Protein AF-A0A413ZHR8-F1 (afdb_monomer)

Sequence (55 aa):
KDRIFTNITPQVFTLTRFFPEIEVQDFPIRGKAVYLRVKRRRWEDPETGQYLRLL

Solvent-accessible surface area (backbone atoms only — not comparable to f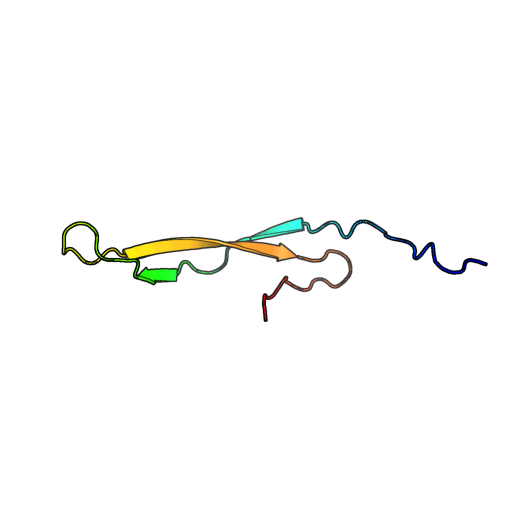ull-atom values): 3800 Å² total; per-residue (Å²): 140,72,98,72,81,68,85,78,71,82,85,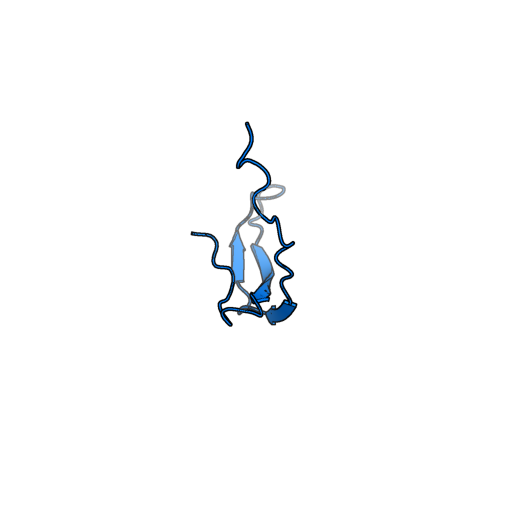70,64,43,85,77,53,68,50,78,71,44,79,42,80,54,79,54,63,92,86,36,87,36,76,44,79,47,75,43,79,39,43,29,36,78,90,78,71,44,66,76,69,89,127

pLDDT: mean 80.24, std 15.38, range [42.88, 96.12]

Radius of gyration: 18.93 Å; Cα contacts (8 Å, |Δi|>4): 71; chains: 1; bounding box: 55×15×41 Å

Foldseek 3Di:
DDPPPDPPDPQDWDFDAKDPWDWDWDDADPNHTDIDTDIGTWTARPVPRDTDDDD

Organism: Bacteroides stercoris (NCBI:txid46506)

Structure (mmCIF, N/CA/C/O backbone):
data_AF-A0A413ZHR8-F1
#
_entry.id   AF-A0A413ZHR8-F1
#
loop_
_atom_site.group_PDB
_atom_site.id
_atom_site.type_symbol
_atom_site.label_atom_id
_atom_site.label_alt_id
_atom_site.label_comp_id
_atom_site.label_asym_id
_atom_site.label_entity_id
_atom_site.label_seq_id
_atom_site.pdbx_PDB_ins_code
_atom_site.Cartn_x
_atom_site.Cartn_y
_atom_site.Cartn_z
_atom_site.occupancy
_atom_site.B_iso_or_equiv
_atom_site.auth_seq_id
_atom_site.auth_comp_id
_atom_site.auth_asym_id
_atom_site.auth_atom_id
_atom_site.pdbx_PDB_model_num
ATOM 1 N N . LYS A 1 1 ? 44.306 6.656 -10.713 1.00 47.25 1 LYS A N 1
ATOM 2 C CA . LYS A 1 1 ? 43.671 7.968 -10.494 1.00 47.25 1 LYS A CA 1
ATOM 3 C C . LYS A 1 1 ? 42.889 8.340 -11.747 1.00 47.25 1 LYS A C 1
ATOM 5 O O . LYS A 1 1 ? 43.527 8.671 -12.728 1.00 47.25 1 LYS A O 1
ATOM 10 N N . ASP A 1 2 ? 41.585 8.158 -11.895 1.00 42.88 2 ASP A N 1
ATOM 11 C CA . ASP A 1 2 ? 40.543 7.686 -10.989 1.00 42.88 2 ASP A CA 1
ATOM 12 C C . ASP A 1 2 ? 39.464 7.020 -11.861 1.00 42.88 2 ASP A C 1
ATOM 14 O O . ASP A 1 2 ? 38.735 7.692 -12.583 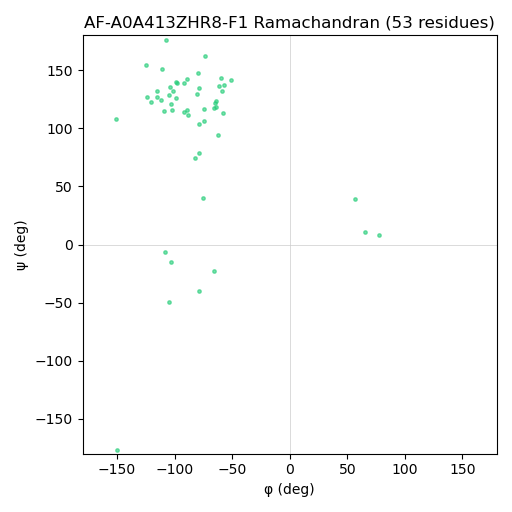1.00 42.88 2 ASP A O 1
ATOM 18 N N . ARG A 1 3 ? 39.363 5.682 -11.819 1.00 44.06 3 ARG A N 1
ATOM 19 C CA . ARG A 1 3 ? 38.254 4.906 -12.417 1.00 44.06 3 ARG A CA 1
ATOM 20 C C . ARG A 1 3 ? 36.981 5.024 -11.551 1.00 44.06 3 ARG A C 1
ATOM 22 O O . ARG A 1 3 ? 36.327 4.025 -11.284 1.00 44.06 3 ARG A O 1
ATOM 29 N N . ILE A 1 4 ? 36.692 6.216 -11.023 1.00 51.81 4 ILE A N 1
ATOM 30 C CA . ILE A 1 4 ? 35.639 6.436 -10.008 1.00 51.81 4 ILE A CA 1
ATOM 31 C C . ILE A 1 4 ? 34.431 7.184 -10.590 1.00 51.81 4 ILE A C 1
ATOM 33 O O . ILE A 1 4 ? 33.378 7.245 -9.966 1.00 51.81 4 ILE A O 1
ATOM 37 N N . PHE A 1 5 ? 34.502 7.656 -11.833 1.00 51.09 5 PHE A N 1
ATOM 38 C CA . PHE A 1 5 ? 33.302 8.082 -12.551 1.00 51.09 5 PHE A CA 1
ATOM 39 C C . PHE A 1 5 ? 32.619 6.850 -13.146 1.00 51.09 5 PHE A 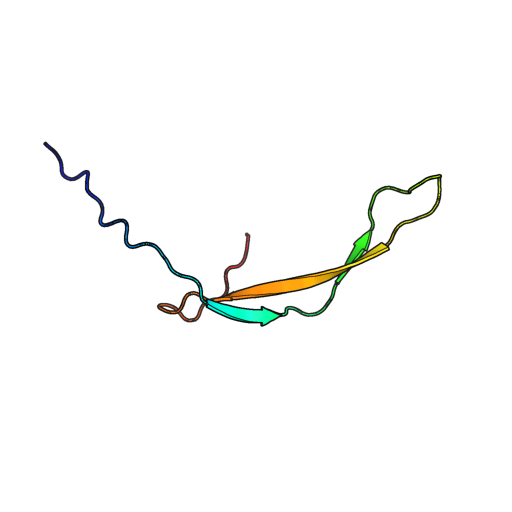C 1
ATOM 41 O O . PHE A 1 5 ? 32.732 6.552 -14.332 1.00 51.09 5 PHE A O 1
ATOM 48 N N . THR A 1 6 ? 31.961 6.075 -12.283 1.00 50.47 6 THR A N 1
ATOM 49 C CA . THR A 1 6 ? 30.926 5.150 -12.748 1.00 50.47 6 THR A CA 1
ATOM 50 C C . THR A 1 6 ? 29.863 5.983 -13.460 1.00 50.47 6 THR A C 1
ATOM 52 O O . THR A 1 6 ? 29.478 7.047 -12.977 1.00 50.47 6 THR A O 1
ATOM 55 N N . ASN A 1 7 ? 29.451 5.550 -14.650 1.00 51.62 7 ASN A N 1
ATOM 56 C CA . ASN A 1 7 ? 28.351 6.163 -15.382 1.00 51.62 7 ASN A CA 1
ATOM 57 C C . ASN A 1 7 ? 27.083 6.015 -14.537 1.00 51.62 7 ASN A C 1
ATOM 59 O O . ASN A 1 7 ? 26.431 4.976 -14.583 1.00 51.62 7 ASN A O 1
ATOM 63 N N . ILE A 1 8 ? 26.753 7.026 -13.734 1.00 61.22 8 ILE A N 1
ATOM 64 C CA . ILE A 1 8 ? 25.465 7.087 -13.048 1.00 61.22 8 ILE A CA 1
ATOM 65 C C . ILE A 1 8 ? 24.459 7.566 -14.090 1.00 61.22 8 ILE A C 1
ATOM 67 O O . ILE A 1 8 ? 24.117 8.746 -14.160 1.00 61.22 8 ILE A O 1
ATOM 71 N N . THR A 1 9 ? 24.027 6.662 -14.964 1.00 64.12 9 THR A N 1
ATOM 72 C CA . THR A 1 9 ? 22.803 6.885 -15.723 1.00 64.12 9 THR A CA 1
ATOM 73 C C . THR A 1 9 ? 21.651 6.923 -14.720 1.00 64.12 9 THR A C 1
ATOM 75 O O . THR A 1 9 ? 21.505 5.986 -13.930 1.00 64.12 9 THR A O 1
ATOM 78 N N . PRO A 1 10 ? 20.848 8.002 -14.679 1.00 69.12 10 PRO A N 1
ATOM 79 C CA . PRO A 1 10 ? 19.684 8.031 -13.811 1.00 69.12 10 PRO A CA 1
ATOM 80 C C . PRO A 1 10 ? 18.717 6.942 -14.277 1.00 69.12 10 PRO A C 1
ATOM 82 O O . PRO A 1 10 ? 18.242 6.977 -15.410 1.00 69.12 10 PRO A O 1
ATOM 85 N N . GLN A 1 11 ? 18.438 5.968 -13.412 1.00 71.25 11 GLN A N 1
ATOM 86 C CA . GLN A 1 11 ? 17.459 4.934 -13.717 1.00 71.25 11 GLN A CA 1
ATOM 87 C C . GLN A 1 11 ? 16.058 5.543 -13.604 1.00 71.25 11 GLN A C 1
ATOM 89 O O . GLN A 1 11 ? 15.584 5.873 -12.514 1.00 71.25 11 GLN A O 1
ATOM 94 N N . VAL A 1 12 ? 15.422 5.768 -14.753 1.00 75.75 12 VAL A N 1
ATOM 95 C CA . VAL A 1 12 ? 14.093 6.379 -14.844 1.00 75.75 12 VAL A CA 1
ATOM 96 C C . VAL A 1 12 ? 13.045 5.273 -14.833 1.00 75.75 12 VAL A C 1
ATOM 98 O O . VAL A 1 12 ? 12.945 4.499 -15.778 1.00 75.75 12 VAL A O 1
ATOM 101 N N . PHE A 1 13 ? 12.234 5.215 -13.780 1.00 79.69 13 PHE A N 1
ATOM 102 C CA . PHE A 1 13 ? 11.132 4.258 -13.681 1.00 79.69 13 PHE A CA 1
ATOM 103 C C . PHE A 1 13 ? 9.839 4.853 -14.229 1.00 79.69 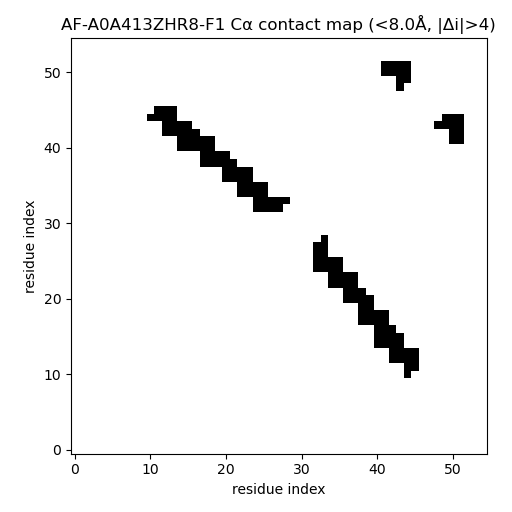13 PHE A C 1
ATOM 105 O O . PHE A 1 13 ? 9.499 6.005 -13.951 1.00 79.69 13 PHE A O 1
ATOM 112 N N . THR A 1 14 ? 9.076 4.042 -14.959 1.00 78.38 14 THR A N 1
ATOM 113 C CA . THR A 1 14 ? 7.797 4.475 -15.530 1.00 78.38 14 THR A CA 1
ATOM 114 C C . THR A 1 14 ? 6.632 4.029 -14.651 1.00 78.38 14 THR A C 1
ATOM 116 O O . THR A 1 14 ? 6.598 2.911 -14.130 1.00 78.38 14 THR A O 1
ATOM 119 N N . LEU A 1 15 ? 5.648 4.916 -14.486 1.00 80.38 15 LEU A N 1
ATOM 120 C CA . LEU A 1 15 ? 4.408 4.621 -13.777 1.00 80.38 15 LEU A CA 1
ATOM 121 C C . LEU A 1 15 ? 3.473 3.819 -14.686 1.00 80.38 15 LEU A C 1
ATOM 123 O O . LEU A 1 15 ? 2.829 4.394 -15.561 1.00 80.38 15 LEU A O 1
ATOM 127 N N . THR A 1 16 ? 3.349 2.512 -14.463 1.00 78.62 16 THR A N 1
ATOM 128 C CA . THR A 1 16 ? 2.572 1.664 -15.380 1.00 78.62 16 THR A CA 1
ATOM 129 C C . THR A 1 16 ? 1.209 1.262 -14.825 1.00 78.62 16 THR A C 1
ATOM 131 O O . THR A 1 16 ? 0.203 1.419 -15.518 1.00 78.62 16 THR A O 1
ATOM 134 N N . ARG A 1 17 ? 1.113 0.754 -13.583 1.00 84.44 17 ARG A N 1
ATOM 135 C CA . ARG A 1 17 ? -0.148 0.194 -13.030 1.00 84.44 17 ARG A CA 1
ATOM 136 C C . ARG A 1 17 ? -0.272 0.336 -11.504 1.00 84.44 17 ARG A C 1
ATOM 138 O O . ARG A 1 17 ? 0.569 0.936 -10.840 1.00 84.44 17 ARG A O 1
ATOM 145 N N . PHE A 1 18 ? -1.348 -0.209 -10.936 1.00 89.00 18 PHE A N 1
ATOM 146 C CA . PHE A 1 18 ? -1.534 -0.368 -9.490 1.00 89.00 18 PHE A CA 1
ATOM 147 C C . PHE A 1 18 ? -1.482 -1.846 -9.091 1.00 89.00 18 PHE A C 1
ATOM 149 O O . PHE A 1 18 ? -1.855 -2.722 -9.872 1.00 89.00 18 PHE A O 1
ATOM 156 N N . PHE A 1 19 ? -1.054 -2.125 -7.862 1.00 88.75 19 PHE A N 1
ATOM 157 C CA . PHE A 1 19 ? -1.300 -3.417 -7.223 1.00 88.75 19 PHE A CA 1
ATOM 158 C C . PHE A 1 19 ? -2.766 -3.540 -6.786 1.00 88.75 19 PHE A C 1
ATOM 160 O O . PH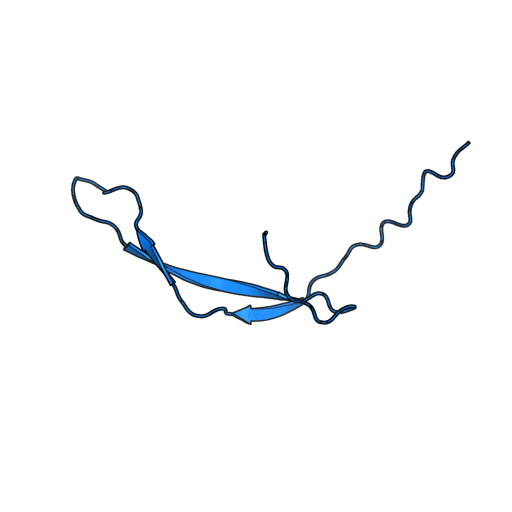E A 1 19 ? -3.443 -2.516 -6.639 1.00 88.75 19 PHE A O 1
ATOM 167 N N . PRO A 1 20 ? -3.243 -4.774 -6.531 1.00 92.94 20 PRO A N 1
ATOM 168 C CA . PRO A 1 20 ? -4.476 -4.975 -5.788 1.00 92.94 20 PRO A CA 1
ATOM 169 C C . PRO A 1 20 ? -4.448 -4.182 -4.480 1.00 92.94 20 PRO A C 1
ATOM 171 O O . PRO A 1 20 ? -3.395 -4.047 -3.841 1.00 92.94 20 PRO A O 1
ATOM 174 N N . GLU A 1 21 ? -5.606 -3.631 -4.134 1.00 95.19 21 GLU A N 1
ATOM 175 C CA . GLU A 1 21 ? -5.814 -2.959 -2.860 1.00 95.19 21 GLU A CA 1
ATOM 176 C C . GLU A 1 21 ? -5.561 -3.938 -1.714 1.00 95.19 21 GLU A C 1
ATOM 178 O O . GLU A 1 21 ? -5.861 -5.128 -1.821 1.00 95.19 21 GLU A O 1
ATOM 183 N N . ILE A 1 22 ? -4.971 -3.430 -0.638 1.00 95.00 22 ILE A N 1
ATOM 184 C CA . ILE A 1 22 ? -4.741 -4.190 0.586 1.00 95.00 22 ILE A CA 1
ATOM 185 C C . ILE A 1 22 ? -5.352 -3.452 1.765 1.00 95.00 22 ILE A C 1
ATOM 187 O O . ILE A 1 22 ? -5.474 -2.227 1.736 1.00 95.00 22 ILE A O 1
ATOM 191 N N . GLU A 1 23 ? -5.689 -4.197 2.804 1.00 96.12 23 GLU A N 1
ATOM 192 C CA . GLU A 1 23 ? -6.074 -3.643 4.093 1.00 96.12 23 GLU A C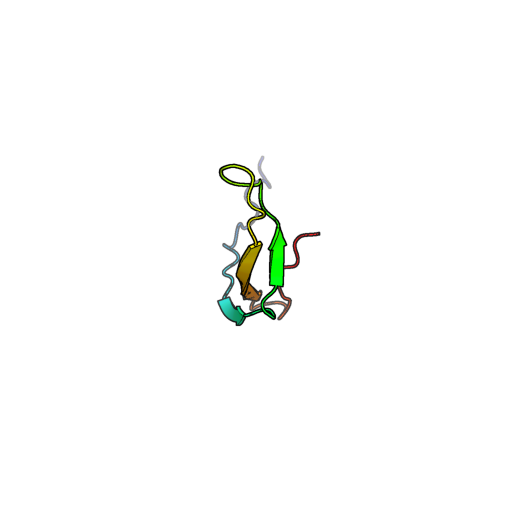A 1
ATOM 193 C C . GLU A 1 23 ? -4.887 -3.741 5.053 1.00 96.12 23 GLU A C 1
ATOM 195 O O . GLU A 1 23 ? -4.225 -4.777 5.132 1.00 96.12 23 GLU A O 1
ATOM 200 N N . VAL A 1 24 ? -4.591 -2.645 5.744 1.00 94.25 24 VAL A N 1
ATOM 201 C CA . VAL A 1 24 ? -3.533 -2.557 6.750 1.00 94.25 24 VAL A CA 1
ATOM 202 C C . VAL A 1 24 ? -4.161 -2.088 8.049 1.00 94.25 24 VAL A C 1
ATOM 204 O O . VAL A 1 24 ? -4.842 -1.065 8.073 1.00 94.25 24 VAL A O 1
ATOM 207 N N . GLN A 1 25 ? -3.928 -2.826 9.127 1.00 94.00 25 GLN A N 1
ATOM 208 C CA . GLN A 1 25 ? -4.318 -2.383 10.456 1.00 94.00 25 GLN A CA 1
ATOM 209 C C . GLN A 1 25 ? -3.273 -1.402 10.996 1.00 94.00 25 GLN A C 1
ATOM 211 O O . GLN A 1 25 ? -2.079 -1.697 10.977 1.00 94.00 25 GLN A O 1
ATOM 216 N N . ASP A 1 26 ? -3.732 -0.254 11.483 1.00 90.31 26 ASP A N 1
ATOM 217 C CA . ASP A 1 26 ? -2.896 0.762 12.126 1.00 90.31 26 ASP A CA 1
ATOM 218 C C . ASP A 1 26 ? -3.152 0.792 13.644 1.00 90.31 26 ASP A C 1
ATOM 220 O O . ASP A 1 26 ? -4.018 0.081 14.173 1.00 90.31 26 ASP A O 1
ATOM 224 N N . PHE A 1 27 ? -2.398 1.619 14.364 1.00 90.56 27 PHE A N 1
ATOM 225 C CA . PHE A 1 27 ? -2.583 1.827 15.788 1.00 90.56 27 PHE A CA 1
ATOM 226 C C . PHE A 1 27 ? -4.013 2.292 16.092 1.00 90.56 27 PHE A C 1
ATOM 228 O O . PHE A 1 27 ? -4.564 3.157 15.403 1.00 90.56 27 PHE A O 1
ATOM 235 N N . PRO A 1 28 ? -4.637 1.743 17.146 1.00 91.31 28 PRO A N 1
ATOM 236 C CA . PRO A 1 28 ? -6.000 2.095 17.487 1.00 91.31 28 PRO A CA 1
ATOM 237 C C . PRO A 1 28 ? -6.091 3.566 17.905 1.00 91.31 28 PRO A C 1
ATOM 239 O O . PRO A 1 28 ? -5.477 3.997 18.882 1.00 91.31 28 PRO A O 1
ATOM 242 N N . ILE A 1 29 ? -6.917 4.344 17.207 1.00 86.38 29 ILE A N 1
ATOM 243 C CA . ILE A 1 29 ? -7.160 5.746 17.549 1.00 86.38 29 ILE A CA 1
ATOM 244 C C . ILE A 1 29 ? -8.326 5.790 18.534 1.00 86.38 29 ILE A C 1
ATOM 246 O O . ILE A 1 29 ? -9.457 5.427 18.206 1.00 86.38 29 ILE A O 1
ATOM 250 N N . ARG A 1 30 ? -8.047 6.243 19.764 1.00 90.12 30 ARG A N 1
ATOM 251 C CA . ARG A 1 30 ? -9.035 6.357 20.857 1.00 90.12 30 ARG A CA 1
ATOM 252 C C . ARG A 1 30 ? -9.733 5.024 21.180 1.00 90.12 30 ARG A C 1
ATOM 254 O O . ARG A 1 30 ? -10.937 4.995 21.421 1.00 90.12 30 ARG A O 1
ATOM 261 N N . GLY A 1 31 ? -8.980 3.921 21.157 1.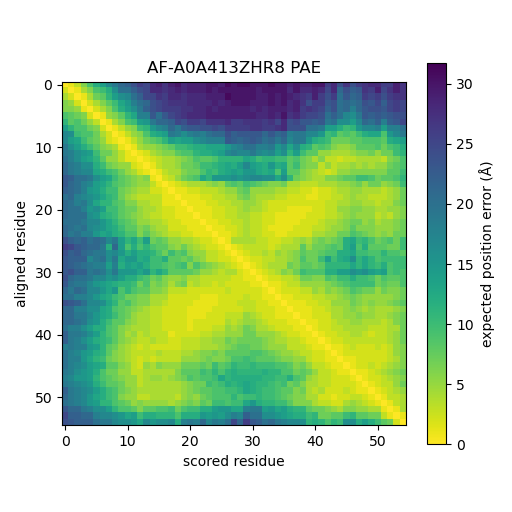00 89.62 31 GLY A N 1
ATOM 262 C CA . GLY A 1 31 ? -9.481 2.584 21.503 1.00 89.62 31 GLY A CA 1
ATOM 263 C C . GLY A 1 31 ? -10.322 1.904 20.417 1.00 89.62 31 GLY A C 1
ATOM 264 O O . GLY A 1 31 ? -10.898 0.851 20.671 1.00 89.62 31 GLY A O 1
ATOM 265 N N . LYS A 1 32 ? -10.399 2.477 19.210 1.00 91.12 32 LYS A N 1
ATOM 266 C CA . LYS A 1 32 ? -11.058 1.856 18.055 1.00 91.12 32 LYS A CA 1
ATOM 267 C C . LYS A 1 32 ? -10.011 1.318 17.090 1.00 91.12 32 LYS A C 1
ATOM 269 O O . LYS A 1 32 ? -9.037 2.012 16.807 1.00 91.12 32 LYS A O 1
ATOM 274 N N . ALA A 1 33 ? -10.223 0.103 16.585 1.00 92.38 33 ALA A N 1
ATOM 275 C CA . ALA A 1 33 ? -9.386 -0.462 15.532 1.00 92.38 33 ALA A CA 1
ATOM 276 C C . ALA A 1 33 ? -9.469 0.412 14.272 1.00 92.38 33 ALA A C 1
ATOM 278 O O . ALA A 1 33 ? -10.555 0.853 13.890 1.00 92.38 33 ALA A O 1
ATOM 279 N N . VAL A 1 34 ? -8.319 0.668 13.651 1.00 94.56 34 VAL A N 1
ATOM 280 C CA . VAL A 1 34 ? -8.209 1.473 12.434 1.00 94.56 34 VAL A CA 1
ATOM 281 C C . VAL A 1 34 ? -7.709 0.579 11.315 1.00 94.56 34 VAL A C 1
ATOM 283 O O . VAL A 1 34 ? -6.683 -0.083 11.457 1.00 94.56 34 VAL A O 1
ATOM 286 N N . TYR A 1 35 ? -8.444 0.584 10.207 1.00 95.06 35 TYR A N 1
ATOM 287 C CA . TYR A 1 35 ? -8.122 -0.174 9.006 1.00 95.06 35 TYR A CA 1
ATOM 288 C C . TYR A 1 35 ? -7.948 0.796 7.843 1.00 95.06 35 TYR A C 1
ATOM 290 O O . TYR A 1 35 ? -8.843 1.583 7.527 1.00 95.06 35 TYR A O 1
ATOM 298 N N . LEU A 1 36 ? -6.779 0.751 7.217 1.00 94.19 36 LEU A N 1
ATOM 299 C CA . LEU A 1 36 ? -6.416 1.559 6.065 1.00 94.19 36 LEU A CA 1
ATOM 300 C C . LEU A 1 36 ? -6.494 0.695 4.812 1.00 94.19 36 LEU A C 1
ATOM 302 O O . LEU A 1 36 ? -5.780 -0.299 4.687 1.00 94.19 36 LEU A O 1
ATOM 306 N N . ARG A 1 37 ? -7.324 1.099 3.849 1.00 95.69 37 ARG A N 1
ATOM 307 C CA . ARG A 1 37 ? -7.337 0.496 2.514 1.00 95.69 37 ARG A CA 1
ATOM 308 C C . ARG A 1 37 ? -6.339 1.228 1.626 1.00 95.69 37 ARG A C 1
ATOM 310 O O . ARG A 1 37 ? -6.510 2.405 1.317 1.00 95.69 37 ARG A O 1
ATOM 317 N N . VAL A 1 38 ? -5.260 0.545 1.256 1.00 94.56 38 VAL A N 1
ATOM 318 C CA . VAL A 1 38 ? -4.109 1.144 0.574 1.00 94.56 38 VAL A CA 1
ATOM 319 C C . VAL A 1 38 ? -4.017 0.636 -0.859 1.00 94.56 38 VAL A C 1
ATOM 321 O O . VAL A 1 38 ? -3.887 -0.564 -1.117 1.00 94.56 38 VAL A O 1
ATOM 324 N N . LYS A 1 39 ? -3.994 1.574 -1.812 1.00 93.56 39 LYS A N 1
ATOM 325 C CA . LYS A 1 39 ? -3.738 1.300 -3.229 1.00 93.56 39 LYS A CA 1
ATOM 326 C C . LYS A 1 39 ? -2.302 1.682 -3.588 1.00 93.56 39 LYS A C 1
ATOM 328 O O . LYS A 1 39 ? -1.930 2.851 -3.550 1.00 93.56 39 LYS A O 1
ATOM 333 N N . ARG A 1 40 ? -1.487 0.695 -3.961 1.00 91.12 40 ARG A N 1
ATOM 334 C CA . ARG A 1 40 ? -0.042 0.872 -4.203 1.00 91.12 40 ARG A CA 1
ATOM 335 C C . ARG A 1 40 ? 0.258 1.011 -5.694 1.00 91.12 40 ARG A C 1
ATOM 337 O O . ARG A 1 40 ? -0.323 0.289 -6.506 1.00 91.12 40 ARG A O 1
ATOM 344 N N . ARG A 1 41 ? 1.172 1.909 -6.064 1.00 89.12 41 ARG A N 1
ATOM 345 C CA .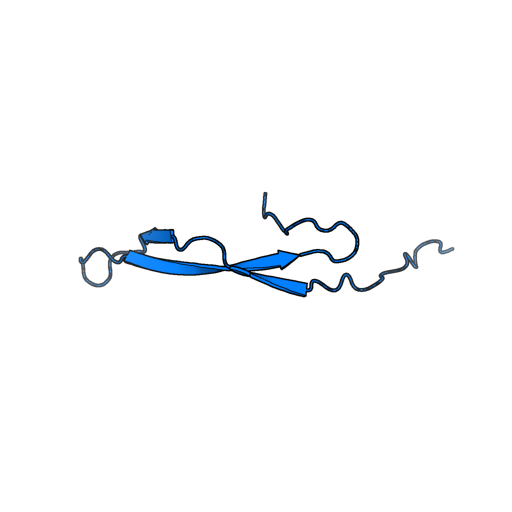 ARG A 1 41 ? 1.652 2.066 -7.449 1.00 89.12 41 ARG A CA 1
ATOM 346 C C . ARG A 1 41 ? 2.695 1.003 -7.799 1.00 89.12 41 ARG A C 1
ATOM 348 O O . ARG A 1 41 ? 3.454 0.577 -6.934 1.00 89.12 41 ARG A O 1
ATOM 355 N N . ARG A 1 42 ? 2.711 0.585 -9.067 1.00 87.62 42 ARG A N 1
ATOM 356 C CA . ARG A 1 42 ? 3.764 -0.235 -9.675 1.00 87.62 42 ARG A CA 1
ATOM 357 C C . ARG A 1 42 ? 4.708 0.678 -10.440 1.00 87.62 42 ARG A C 1
ATOM 359 O O . ARG A 1 42 ? 4.254 1.441 -11.294 1.00 87.62 42 ARG A O 1
ATOM 366 N N . TRP A 1 43 ? 5.985 0.560 -10.115 1.00 86.62 43 TRP A N 1
ATOM 367 C CA . TRP A 1 43 ? 7.078 1.181 -10.844 1.00 86.62 43 TRP A CA 1
ATOM 368 C C . TRP A 1 43 ? 7.771 0.094 -11.646 1.00 86.62 43 TRP A C 1
ATOM 370 O O . TRP A 1 43 ? 8.083 -0.967 -11.099 1.00 86.62 43 TRP A O 1
ATOM 380 N N . GLU A 1 44 ? 7.938 0.346 -12.935 1.00 86.19 44 GLU A N 1
ATOM 381 C CA . GLU A 1 44 ? 8.543 -0.581 -13.880 1.00 86.19 44 GLU A CA 1
ATOM 382 C C . GLU A 1 44 ? 9.840 0.015 -14.400 1.00 86.19 44 GLU A C 1
ATOM 384 O O . GLU A 1 44 ? 9.891 1.195 -14.766 1.00 86.19 44 GLU A O 1
ATOM 389 N N . ASP A 1 45 ? 10.883 -0.803 -14.382 1.00 85.25 45 ASP A N 1
ATOM 390 C CA . ASP A 1 45 ? 12.131 -0.500 -15.055 1.00 85.25 45 ASP A CA 1
ATOM 391 C C . ASP A 1 45 ? 11.926 -0.692 -16.566 1.00 85.25 45 ASP A C 1
ATOM 393 O O . ASP A 1 45 ? 11.639 -1.814 -16.992 1.00 85.25 45 ASP A O 1
ATOM 397 N N . PRO A 1 46 ? 12.041 0.364 -17.386 1.00 78.56 46 PRO A N 1
ATOM 398 C CA . PRO A 1 46 ? 11.828 0.256 -18.823 1.00 78.56 46 PRO A CA 1
ATOM 399 C C . PRO A 1 46 ? 12.879 -0.613 -19.527 1.00 78.56 46 PRO A C 1
ATOM 401 O O . PRO A 1 46 ? 12.591 -1.129 -20.605 1.00 78.56 46 PRO A O 1
ATOM 404 N N . GLU A 1 47 ? 14.074 -0.789 -18.954 1.00 83.25 47 GLU A N 1
ATOM 405 C CA . GLU A 1 47 ? 15.140 -1.581 -19.580 1.00 83.25 47 GLU A CA 1
ATOM 406 C C . GLU A 1 47 ? 14.911 -3.082 -19.400 1.00 83.25 47 GLU A C 1
ATOM 408 O O . GLU A 1 47 ? 15.129 -3.874 -20.316 1.00 83.25 47 GLU A O 1
ATOM 413 N N . THR A 1 48 ? 14.450 -3.481 -18.214 1.00 84.69 48 THR A N 1
ATOM 414 C CA . THR A 1 48 ? 14.283 -4.894 -17.851 1.00 84.69 48 THR A CA 1
ATOM 415 C C . THR A 1 48 ? 12.829 -5.365 -17.900 1.00 84.69 48 THR A C 1
ATOM 417 O O . THR A 1 48 ? 12.574 -6.570 -17.862 1.00 84.69 48 THR A O 1
ATOM 420 N N . GLY A 1 49 ? 11.863 -4.441 -17.958 1.00 81.69 49 GLY A N 1
ATOM 421 C CA . GLY A 1 49 ? 10.429 -4.725 -17.832 1.00 81.69 49 GLY A CA 1
ATOM 422 C C . GLY A 1 49 ? 10.035 -5.252 -16.449 1.00 81.69 49 GLY A C 1
ATOM 423 O O . GLY A 1 49 ? 8.930 -5.766 -16.259 1.00 81.69 49 GLY A O 1
ATOM 424 N N . GLN A 1 50 ? 10.942 -5.188 -15.469 1.00 84.31 50 GLN A N 1
ATOM 425 C CA . GLN A 1 50 ? 10.702 -5.721 -14.136 1.00 84.31 50 GLN A CA 1
ATOM 426 C C . GLN A 1 50 ? 10.060 -4.674 -13.233 1.00 84.31 50 GLN A C 1
ATOM 428 O O . GLN A 1 50 ? 10.394 -3.487 -13.249 1.00 84.31 50 GLN A O 1
ATOM 433 N N . TYR A 1 51 ? 9.139 -5.137 -12.391 1.00 84.00 51 TYR A N 1
ATOM 434 C CA . TYR A 1 51 ? 8.571 -4.304 -11.343 1.00 84.00 51 TYR A CA 1
ATOM 435 C C . TYR A 1 51 ? 9.529 -4.214 -10.164 1.00 84.00 51 TYR A C 1
ATOM 437 O O . TYR A 1 51 ? 10.003 -5.240 -9.669 1.00 84.00 51 TYR A O 1
ATOM 445 N N . LEU A 1 52 ? 9.713 -3.002 -9.645 1.00 82.06 52 LEU A N 1
ATOM 446 C CA . LEU A 1 52 ? 10.384 -2.803 -8.367 1.00 82.06 52 LEU A CA 1
ATOM 447 C C . LEU A 1 52 ? 9.629 -3.569 -7.271 1.00 82.06 52 LEU A C 1
ATOM 449 O O . LEU A 1 52 ? 8.484 -3.253 -6.931 1.00 82.06 52 LEU A O 1
ATOM 453 N N . ARG A 1 53 ? 10.285 -4.591 -6.721 1.00 75.25 53 ARG A N 1
ATOM 454 C CA . ARG A 1 53 ? 9.855 -5.322 -5.531 1.00 75.25 53 ARG A CA 1
ATOM 455 C C . ARG A 1 53 ? 10.817 -4.947 -4.410 1.00 75.25 53 ARG A C 1
ATOM 457 O O . ARG A 1 53 ? 12.000 -5.249 -4.503 1.00 75.25 53 ARG A O 1
ATOM 464 N N . LEU A 1 54 ? 10.313 -4.279 -3.375 1.00 66.00 54 LEU A N 1
ATOM 465 C CA . LEU A 1 54 ? 11.054 -4.155 -2.119 1.00 66.00 54 LEU A CA 1
ATOM 466 C C . LEU A 1 54 ? 11.162 -5.571 -1.532 1.00 66.00 54 LEU A C 1
ATOM 468 O O . LEU A 1 54 ? 10.127 -6.218 -1.341 1.00 66.00 54 LEU A O 1
ATOM 472 N N . LEU A 1 55 ? 12.397 -6.064 -1.396 1.00 50.59 55 LEU A N 1
ATOM 473 C CA . LEU A 1 55 ? 12.720 -7.325 -0.722 1.00 50.59 55 LEU A CA 1
ATOM 474 C C . LEU A 1 55 ? 12.463 -7.204 0.781 1.00 50.59 55 LEU A C 1
ATOM 476 O O . LEU A 1 55 ? 12.738 -6.113 1.329 1.00 50.59 55 LEU A O 1
#

Secondary structure (DSSP, 8-state):
--TT---------EEEEEPPPEEEEEEEETTEEEEEEE-PEEEE-TTT--B----

Mean predicted aligned error: 9.75 Å